Protein AF-F9CWF4-F1 (afdb_monomer_lite)

pLDDT: mean 90.66, std 5.64, range [63.88, 96.38]

Structure (mmCIF, N/CA/C/O backbone):
data_AF-F9CWF4-F1
#
_entry.id   AF-F9CWF4-F1
#
loop_
_atom_site.group_PDB
_atom_site.id
_atom_site.type_symbol
_atom_site.label_atom_id
_atom_site.label_alt_id
_atom_site.label_comp_id
_atom_site.label_asym_id
_atom_site.label_entity_id
_atom_site.label_seq_id
_atom_site.pdbx_PDB_ins_code
_atom_site.Cartn_x
_atom_site.Cartn_y
_atom_site.Cartn_z
_atom_site.occupancy
_atom_site.B_iso_or_equiv
_atom_site.auth_seq_id
_atom_site.auth_comp_id
_atom_site.auth_asym_id
_atom_site.auth_atom_id
_atom_site.pdbx_PDB_model_num
ATOM 1 N N . MET A 1 1 ? 4.143 -2.681 -17.389 1.00 63.88 1 MET A N 1
ATOM 2 C CA . MET A 1 1 ? 4.071 -1.738 -16.254 1.00 63.88 1 MET A CA 1
ATOM 3 C C . MET A 1 1 ? 2.878 -2.028 -15.345 1.00 63.88 1 MET A C 1
ATOM 5 O O . MET A 1 1 ? 3.105 -2.433 -14.215 1.00 63.88 1 MET A O 1
ATOM 9 N N . ASP A 1 2 ? 1.626 -1.972 -15.816 1.00 81.38 2 ASP A N 1
ATOM 10 C CA . ASP A 1 2 ? 0.452 -2.148 -14.931 1.00 81.38 2 ASP A CA 1
ATOM 11 C C . ASP A 1 2 ? 0.391 -3.464 -14.148 1.00 81.38 2 ASP A C 1
ATOM 13 O O . ASP A 1 2 ? -0.002 -3.481 -12.982 1.00 81.38 2 ASP A O 1
ATOM 17 N N . LYS A 1 3 ? 0.817 -4.577 -14.754 1.00 91.94 3 LYS A N 1
ATOM 18 C CA . LYS A 1 3 ? 0.867 -5.875 -14.063 1.00 91.94 3 LYS A CA 1
ATOM 19 C C . LYS A 1 3 ? 1.859 -5.870 -12.892 1.00 91.94 3 LYS A C 1
ATOM 21 O O . LYS A 1 3 ? 1.583 -6.491 -11.869 1.00 91.94 3 LYS A O 1
ATOM 26 N N . LEU A 1 4 ? 2.978 -5.153 -13.026 1.00 94.44 4 LEU A N 1
ATOM 27 C CA . LEU A 1 4 ? 3.988 -5.029 -11.974 1.00 94.44 4 LEU A CA 1
ATOM 28 C C . LEU A 1 4 ? 3.432 -4.225 -10.796 1.00 94.44 4 LEU A C 1
ATOM 30 O O . LEU A 1 4 ? 3.436 -4.716 -9.672 1.00 94.44 4 LEU A O 1
ATOM 34 N N . TYR A 1 5 ? 2.863 -3.044 -11.053 1.00 95.44 5 TYR A N 1
ATOM 35 C CA . TYR A 1 5 ? 2.319 -2.198 -9.986 1.00 95.44 5 TYR A CA 1
ATOM 36 C C . TYR A 1 5 ? 1.158 -2.862 -9.244 1.00 95.44 5 TYR A C 1
ATOM 38 O O . TYR A 1 5 ? 1.092 -2.791 -8.020 1.00 95.44 5 TYR A O 1
ATOM 46 N N . ARG A 1 6 ? 0.274 -3.568 -9.964 1.00 94.62 6 ARG A N 1
ATOM 47 C CA . ARG A 1 6 ? -0.807 -4.359 -9.353 1.00 94.62 6 ARG A CA 1
ATOM 48 C C . ARG A 1 6 ? -0.278 -5.509 -8.498 1.00 94.62 6 ARG A C 1
ATOM 50 O O . ARG A 1 6 ? -0.857 -5.791 -7.454 1.00 94.62 6 ARG A O 1
ATOM 57 N N . SER A 1 7 ? 0.804 -6.159 -8.930 1.00 95.94 7 SER A N 1
ATOM 58 C CA . SER A 1 7 ? 1.463 -7.228 -8.169 1.00 95.94 7 SER A CA 1
ATOM 59 C C . SER A 1 7 ? 2.080 -6.693 -6.873 1.00 95.94 7 SER A C 1
ATOM 61 O O . SER A 1 7 ? 1.854 -7.254 -5.804 1.00 95.94 7 SER A O 1
ATOM 63 N N . ILE A 1 8 ? 2.782 -5.558 -6.937 1.00 96.19 8 ILE A N 1
ATOM 64 C CA . ILE A 1 8 ? 3.367 -4.908 -5.754 1.00 96.19 8 ILE A CA 1
ATOM 65 C C . ILE A 1 8 ? 2.266 -4.418 -4.805 1.00 96.19 8 ILE A C 1
ATOM 67 O O . ILE A 1 8 ? 2.356 -4.639 -3.601 1.00 96.19 8 ILE A O 1
ATOM 71 N N . ALA A 1 9 ? 1.188 -3.828 -5.328 1.00 94.81 9 ALA A N 1
ATOM 72 C CA . ALA A 1 9 ? 0.030 -3.444 -4.523 1.00 94.81 9 ALA A CA 1
ATOM 73 C C . ALA A 1 9 ? -0.576 -4.644 -3.773 1.00 94.81 9 ALA A C 1
ATOM 75 O O . ALA A 1 9 ? -0.816 -4.553 -2.570 1.00 94.81 9 ALA A O 1
ATOM 76 N N . ALA A 1 10 ? -0.739 -5.787 -4.447 1.00 94.31 10 ALA A N 1
ATOM 77 C CA . ALA A 1 10 ? -1.227 -7.011 -3.815 1.00 94.31 10 ALA A CA 1
ATOM 78 C C . ALA A 1 10 ? -0.276 -7.509 -2.712 1.00 94.31 10 ALA A C 1
ATOM 80 O O . ALA A 1 10 ? -0.74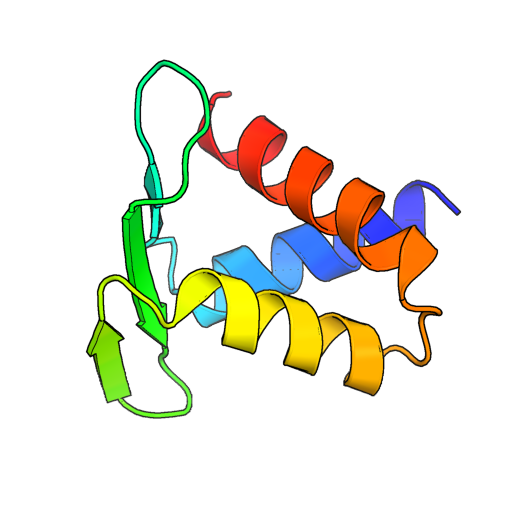2 -7.878 -1.636 1.00 94.31 10 ALA A O 1
ATOM 81 N N . LYS A 1 11 ? 1.047 -7.446 -2.931 1.00 94.88 11 LYS A N 1
ATOM 82 C CA . LYS A 1 11 ? 2.048 -7.763 -1.897 1.00 94.88 11 LYS A CA 1
ATOM 83 C C . LYS A 1 11 ? 1.938 -6.848 -0.682 1.00 94.88 11 LYS A C 1
ATOM 85 O O . LYS A 1 11 ? 1.988 -7.339 0.439 1.00 94.88 11 LYS A O 1
ATOM 90 N N . ILE A 1 12 ? 1.741 -5.544 -0.882 1.00 94.19 12 ILE A N 1
ATOM 91 C CA . ILE A 1 12 ? 1.553 -4.579 0.214 1.00 94.19 12 ILE A CA 1
ATOM 92 C C .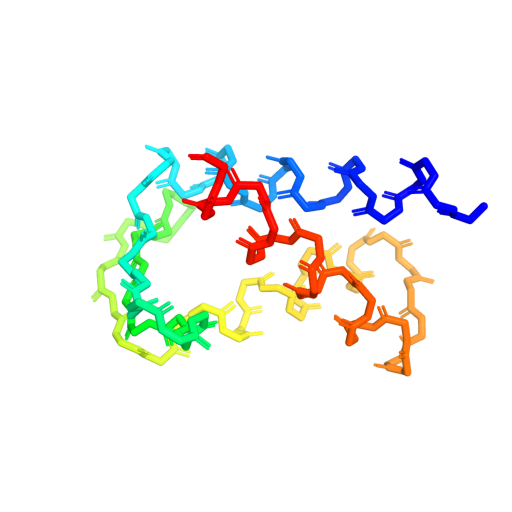 ILE A 1 12 ? 0.313 -4.942 1.041 1.00 94.19 12 ILE A C 1
ATOM 94 O O . ILE A 1 12 ? 0.383 -4.992 2.269 1.00 94.19 12 ILE A O 1
ATOM 98 N N . ILE A 1 13 ? -0.813 -5.237 0.384 1.00 92.88 13 ILE A N 1
ATOM 99 C CA . ILE A 1 13 ? -2.053 -5.641 1.068 1.00 92.88 13 ILE A CA 1
ATOM 100 C C . ILE A 1 13 ? -1.855 -6.958 1.820 1.00 92.88 13 ILE A C 1
ATOM 102 O O . ILE A 1 13 ? -2.266 -7.071 2.976 1.00 92.88 13 ILE A O 1
ATOM 106 N N . GLN A 1 14 ? -1.189 -7.928 1.191 1.00 92.88 14 GLN A N 1
ATOM 107 C CA . GLN A 1 14 ? -0.873 -9.211 1.805 1.00 92.88 14 GLN A CA 1
ATOM 108 C C . GLN A 1 14 ? 0.042 -9.041 3.019 1.00 92.88 14 GLN A C 1
ATOM 110 O O . GLN A 1 14 ? -0.264 -9.606 4.059 1.00 92.88 14 GLN A O 1
ATOM 115 N N . ARG A 1 15 ? 1.102 -8.226 2.941 1.00 92.38 15 ARG A N 1
ATOM 116 C CA . ARG A 1 15 ? 1.977 -7.888 4.080 1.00 92.38 15 ARG A CA 1
ATOM 117 C C . ARG A 1 15 ? 1.198 -7.252 5.226 1.00 92.38 15 ARG A C 1
ATOM 119 O O . ARG A 1 15 ? 1.531 -7.447 6.384 1.00 92.38 15 ARG A O 1
ATOM 126 N N . CYS A 1 16 ? 0.138 -6.516 4.928 1.00 91.31 16 CYS A N 1
ATOM 127 C CA . CYS A 1 16 ? -0.705 -5.956 5.974 1.00 91.31 16 CYS A CA 1
ATOM 128 C C . CYS A 1 16 ? -1.791 -6.930 6.463 1.00 91.31 16 CYS A C 1
ATOM 130 O O . CYS A 1 16 ? -2.640 -6.525 7.247 1.00 91.31 16 CYS A O 1
ATOM 132 N N . HIS A 1 17 ? -1.829 -8.184 5.987 1.00 84.56 17 HIS A N 1
ATOM 133 C CA . HIS A 1 17 ? -2.924 -9.143 6.216 1.00 84.56 17 HIS A CA 1
ATOM 134 C C . HIS A 1 17 ? -4.317 -8.535 5.939 1.00 84.56 17 HIS A C 1
ATOM 136 O O . HIS A 1 17 ? -5.280 -8.801 6.654 1.00 84.56 17 HIS A O 1
ATOM 142 N N . GLY A 1 18 ? -4.426 -7.629 4.960 1.00 76.56 18 GLY A N 1
ATOM 143 C CA . GLY A 1 18 ? -5.662 -6.878 4.700 1.00 76.56 18 GLY A CA 1
ATOM 144 C C . GLY A 1 18 ? -6.067 -5.883 5.801 1.00 76.56 18 GLY A C 1
ATOM 145 O O . GLY A 1 18 ? -7.071 -5.192 5.658 1.00 76.56 18 GLY A O 1
ATOM 146 N N . SER A 1 19 ? -5.274 -5.741 6.866 1.00 87.69 19 SER A N 1
ATOM 147 C CA . SER A 1 19 ? -5.472 -4.799 7.974 1.00 87.69 19 SER A CA 1
ATOM 148 C C . SER A 1 19 ? -5.018 -3.393 7.581 1.00 87.69 19 SER A C 1
ATOM 150 O O . SER A 1 19 ? -4.143 -2.795 8.207 1.00 87.69 19 SER A O 1
ATOM 152 N N . ILE A 1 20 ? -5.598 -2.877 6.496 1.00 89.00 20 ILE A N 1
ATOM 153 C CA . ILE A 1 20 ? -5.388 -1.519 5.998 1.00 89.00 20 ILE A CA 1
ATOM 154 C C . ILE A 1 20 ? -6.698 -0.759 6.144 1.00 89.00 20 ILE A C 1
ATOM 156 O O . ILE A 1 20 ? -7.675 -1.022 5.445 1.00 89.00 20 ILE A O 1
ATOM 160 N N . LYS A 1 21 ? -6.715 0.229 7.035 1.00 89.81 21 LYS A N 1
ATOM 161 C CA . LYS A 1 21 ? -7.861 1.111 7.222 1.00 89.81 21 LYS A CA 1
ATOM 162 C C . LYS A 1 21 ? -7.797 2.256 6.222 1.00 89.81 21 LYS A C 1
ATOM 164 O O . LYS A 1 21 ? -6.829 3.019 6.199 1.00 89.81 21 LYS A O 1
ATOM 169 N N . ILE A 1 22 ? -8.850 2.411 5.429 1.00 90.06 22 ILE A N 1
ATOM 170 C CA . ILE A 1 22 ? -8.972 3.445 4.400 1.00 90.06 22 ILE A CA 1
ATOM 171 C C . ILE A 1 22 ? -10.267 4.246 4.587 1.00 90.06 22 ILE A C 1
ATOM 173 O O . ILE A 1 22 ? -11.265 3.723 5.079 1.00 90.06 22 ILE A O 1
ATOM 177 N N . THR A 1 23 ? -10.262 5.535 4.241 1.00 88.56 23 THR A N 1
ATOM 178 C CA . THR A 1 23 ? -11.495 6.336 4.183 1.00 88.56 23 THR A CA 1
ATOM 179 C C . THR A 1 23 ? -12.295 6.017 2.920 1.00 88.56 23 THR A C 1
ATOM 181 O O . THR A 1 23 ? -11.741 5.574 1.916 1.00 88.56 23 THR A O 1
ATOM 184 N N . LYS A 1 24 ? -13.582 6.387 2.913 1.00 82.94 24 LYS A N 1
ATOM 185 C CA . LYS A 1 24 ? -14.450 6.346 1.720 1.00 82.94 24 LYS A CA 1
ATOM 186 C C . LYS A 1 24 ? -13.873 7.100 0.506 1.00 82.94 24 LYS A C 1
ATOM 188 O O . LYS A 1 24 ? -14.192 6.771 -0.626 1.00 82.94 24 LYS A O 1
ATOM 193 N N . HIS A 1 25 ? -13.005 8.088 0.737 1.00 84.88 25 HIS A N 1
ATOM 194 C CA . HIS A 1 25 ? -12.335 8.873 -0.308 1.00 84.88 25 HIS A CA 1
ATOM 195 C C . HIS A 1 25 ? -10.944 8.326 -0.688 1.00 84.88 25 HIS A C 1
ATOM 197 O O . HIS A 1 25 ? -10.179 9.012 -1.359 1.00 84.88 25 HIS A O 1
ATOM 203 N N . GLY A 1 26 ? -10.570 7.127 -0.229 1.00 83.50 26 GLY A N 1
ATOM 204 C CA . GLY A 1 26 ? -9.307 6.482 -0.600 1.00 83.50 26 GLY A CA 1
ATOM 205 C C . GLY A 1 26 ? -8.080 6.926 0.198 1.00 83.50 26 GLY A C 1
ATOM 206 O O . GLY A 1 26 ? -6.949 6.581 -0.146 1.00 83.50 26 GLY A O 1
ATOM 207 N N . LYS A 1 27 ? -8.253 7.676 1.292 1.00 87.25 27 LYS A N 1
ATOM 208 C CA . LYS A 1 27 ? -7.130 8.038 2.168 1.00 87.25 27 LYS A CA 1
ATOM 209 C C . LYS A 1 27 ? -6.802 6.865 3.086 1.00 87.25 27 LYS A C 1
ATOM 211 O O . LYS A 1 27 ? -7.619 6.511 3.929 1.00 87.25 27 LYS A O 1
ATOM 216 N N . ILE A 1 28 ? -5.605 6.297 2.955 1.00 86.62 28 ILE A N 1
ATOM 217 C CA . ILE A 1 28 ? -5.105 5.279 3.888 1.00 86.62 28 ILE A CA 1
ATOM 218 C C . ILE A 1 28 ? -4.814 5.955 5.232 1.00 86.62 28 ILE A C 1
ATOM 220 O O . ILE A 1 28 ? -4.126 6.976 5.275 1.00 86.62 28 ILE A O 1
ATOM 224 N N . ILE A 1 29 ? -5.392 5.415 6.301 1.00 85.19 29 ILE A N 1
ATOM 225 C CA . ILE A 1 29 ? -5.367 5.992 7.647 1.00 85.19 29 ILE A CA 1
ATOM 226 C C . ILE A 1 29 ? -4.416 5.228 8.544 1.00 85.19 29 ILE A C 1
ATOM 228 O O . ILE A 1 29 ? -3.760 5.856 9.356 1.00 85.19 29 ILE A O 1
ATOM 232 N N . GLU A 1 30 ? -4.414 3.899 8.464 1.00 90.31 30 GLU A N 1
ATOM 233 C CA . GLU A 1 30 ? -3.768 3.037 9.448 1.00 90.31 30 GLU A CA 1
ATOM 234 C C . GLU A 1 30 ? -3.501 1.661 8.859 1.00 90.31 30 GLU A C 1
ATOM 236 O O . GLU A 1 30 ? -4.289 1.180 8.044 1.00 90.31 30 GLU A O 1
ATOM 241 N N . VAL A 1 31 ? -2.385 1.050 9.247 1.00 92.56 31 VAL A N 1
ATOM 242 C CA . VAL A 1 31 ? -1.995 -0.284 8.789 1.00 92.56 31 VAL A CA 1
ATOM 243 C C . VAL A 1 31 ? -1.384 -1.088 9.923 1.00 92.56 31 VAL A C 1
ATOM 245 O O . VAL A 1 31 ? -0.704 -0.527 10.788 1.00 92.56 31 VAL A O 1
ATOM 248 N N . TYR A 1 32 ? -1.581 -2.401 9.867 1.00 93.00 32 TYR A N 1
ATOM 249 C CA . TYR A 1 32 ? -0.728 -3.360 10.555 1.00 93.00 32 TYR A CA 1
ATOM 250 C C . TYR A 1 32 ? 0.410 -3.783 9.631 1.00 93.00 32 TYR A C 1
ATOM 252 O O . TYR A 1 32 ? 0.149 -4.193 8.5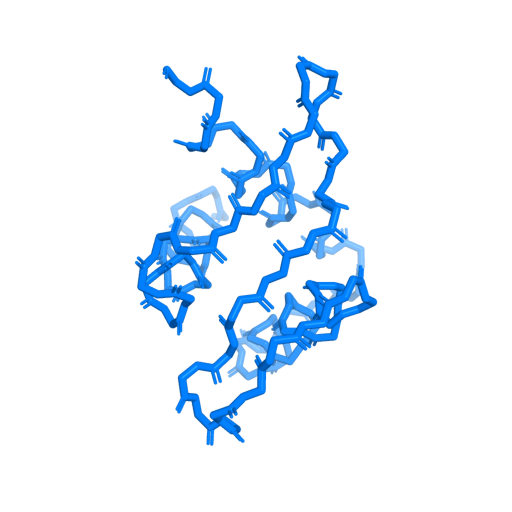06 1.00 93.00 32 TYR A O 1
ATOM 260 N N . ASP A 1 33 ? 1.656 -3.711 10.087 1.00 91.69 33 ASP A N 1
ATOM 261 C CA . ASP A 1 33 ? 2.792 -4.305 9.376 1.00 91.69 33 ASP A CA 1
ATOM 262 C C . ASP A 1 33 ? 3.176 -5.619 10.050 1.00 91.69 33 ASP A C 1
ATOM 264 O O . ASP A 1 33 ? 3.701 -5.601 11.165 1.00 91.69 33 ASP A O 1
ATOM 268 N N . VAL A 1 34 ? 2.956 -6.749 9.377 1.00 89.62 34 VAL A N 1
ATOM 269 C CA . VAL A 1 34 ? 3.278 -8.068 9.947 1.00 89.62 34 VAL A CA 1
ATOM 270 C C . VAL A 1 34 ? 4.778 -8.280 10.098 1.00 89.62 34 VAL A C 1
ATOM 272 O O . VAL A 1 34 ? 5.192 -8.979 11.011 1.00 89.62 34 VAL A O 1
ATOM 275 N N . ASN A 1 35 ? 5.602 -7.629 9.272 1.00 89.88 35 ASN A N 1
ATOM 276 C CA . ASN A 1 35 ? 7.056 -7.775 9.358 1.00 89.88 35 ASN A CA 1
ATOM 277 C C . ASN A 1 35 ? 7.615 -7.083 10.606 1.00 89.88 35 ASN A C 1
ATOM 279 O O . ASN A 1 35 ? 8.656 -7.474 11.122 1.00 89.88 35 ASN A O 1
ATOM 283 N N . ARG A 1 36 ? 6.943 -6.024 11.070 1.00 89.19 36 ARG A N 1
ATOM 284 C CA . ARG A 1 36 ? 7.348 -5.241 12.246 1.00 89.19 36 ARG A CA 1
ATOM 285 C C . ARG A 1 36 ? 6.494 -5.525 13.478 1.00 89.19 36 ARG A C 1
ATOM 287 O O . ARG A 1 36 ? 6.843 -5.061 14.555 1.00 89.19 36 ARG A O 1
ATOM 294 N N . HIS A 1 37 ? 5.378 -6.234 13.316 1.00 90.25 37 HIS A N 1
ATOM 295 C CA . HIS A 1 37 ? 4.335 -6.426 14.322 1.00 90.25 37 HIS A CA 1
ATOM 296 C C . HIS A 1 37 ? 3.838 -5.110 14.955 1.00 90.25 37 HIS A C 1
ATOM 298 O O . HIS A 1 37 ? 3.609 -5.035 16.160 1.00 90.25 37 HIS A O 1
ATOM 304 N N . ILE A 1 38 ? 3.646 -4.062 14.141 1.00 91.06 38 ILE A N 1
ATOM 305 C CA . ILE A 1 38 ? 3.237 -2.719 14.598 1.00 91.06 38 ILE A CA 1
ATOM 306 C C . ILE A 1 38 ? 1.947 -2.275 13.910 1.00 91.06 38 ILE A C 1
ATOM 308 O O . ILE A 1 38 ? 1.783 -2.442 12.703 1.00 91.06 38 ILE A O 1
ATOM 312 N N . TRP A 1 39 ? 1.071 -1.630 14.681 1.00 90.56 39 TRP A N 1
ATOM 313 C CA . TRP A 1 39 ? -0.110 -0.918 14.196 1.00 90.56 39 TRP A CA 1
ATOM 314 C C . TRP A 1 39 ? 0.150 0.593 14.206 1.00 90.56 39 TRP A C 1
ATOM 316 O O . TRP A 1 39 ? 0.529 1.144 15.240 1.00 90.56 39 TRP A O 1
ATOM 326 N N . SER A 1 40 ? -0.000 1.285 13.072 1.00 88.75 40 SER A N 1
ATOM 327 C CA . SER A 1 40 ? 0.292 2.726 13.023 1.00 88.75 40 SER A CA 1
ATOM 328 C C . SER A 1 40 ? -0.406 3.481 11.895 1.00 88.75 40 SER A C 1
ATOM 330 O O . SER A 1 40 ? -0.539 2.999 10.766 1.00 88.75 40 SER A O 1
ATOM 332 N N . LYS A 1 41 ? -0.789 4.730 12.198 1.00 83.94 41 LYS A N 1
ATOM 333 C CA . LYS A 1 41 ? -1.457 5.649 11.267 1.00 83.94 41 LYS A CA 1
ATOM 334 C C . LYS A 1 41 ? -0.540 6.229 10.183 1.00 83.94 41 LYS A C 1
ATOM 336 O O . LYS A 1 41 ? -0.989 6.619 9.110 1.00 83.94 41 LYS A O 1
ATOM 341 N N . GLY A 1 42 ? 0.764 6.285 10.448 1.00 83.94 42 GLY A N 1
ATOM 342 C CA . GLY A 1 42 ? 1.758 6.834 9.516 1.00 83.94 42 GLY A CA 1
ATOM 343 C C . GLY A 1 42 ? 2.477 5.780 8.673 1.00 83.94 42 GLY A C 1
ATOM 344 O O . GLY A 1 42 ? 3.174 6.120 7.718 1.00 83.94 42 GLY A O 1
ATOM 345 N N . LEU A 1 43 ? 2.325 4.499 9.013 1.00 89.44 43 LEU A N 1
ATOM 346 C CA . LEU A 1 43 ? 3.196 3.439 8.503 1.00 89.44 43 LEU A CA 1
ATOM 347 C C . LEU A 1 43 ? 2.860 3.020 7.065 1.00 89.44 43 LEU A C 1
ATOM 349 O O . LEU A 1 43 ? 3.739 2.557 6.346 1.00 89.44 43 LEU A O 1
ATOM 353 N N . ALA A 1 44 ? 1.636 3.274 6.597 1.00 88.06 44 ALA A N 1
ATOM 354 C CA . ALA A 1 44 ? 1.190 2.904 5.253 1.00 88.06 44 ALA A CA 1
ATOM 355 C C . ALA A 1 44 ? 2.111 3.431 4.144 1.00 88.06 44 ALA A C 1
ATOM 357 O O . ALA A 1 44 ? 2.504 2.690 3.247 1.00 88.06 44 ALA A O 1
ATOM 358 N N . GLY A 1 45 ? 2.480 4.714 4.215 1.00 89.88 45 GLY A N 1
ATOM 359 C CA . GLY A 1 45 ? 3.366 5.330 3.226 1.00 89.88 45 GLY A CA 1
ATOM 360 C C . GLY A 1 45 ? 4.779 4.747 3.259 1.00 89.88 45 GLY A C 1
ATOM 361 O O . GLY A 1 45 ? 5.400 4.600 2.209 1.00 89.88 45 GLY A O 1
ATOM 362 N N . LEU A 1 46 ? 5.263 4.373 4.447 1.00 91.75 46 LEU A N 1
ATOM 363 C CA . LEU A 1 46 ? 6.571 3.745 4.623 1.00 91.75 46 LEU A CA 1
ATOM 364 C C . LEU A 1 46 ? 6.592 2.332 4.036 1.00 91.75 46 LEU A C 1
ATOM 366 O O . LEU A 1 46 ? 7.510 2.027 3.284 1.00 91.75 46 LEU A O 1
ATOM 370 N N . ILE A 1 47 ? 5.563 1.517 4.296 1.00 93.00 47 ILE A N 1
ATOM 371 C CA . ILE A 1 47 ? 5.442 0.168 3.719 1.00 93.00 47 ILE A CA 1
ATOM 372 C C . ILE A 1 47 ? 5.383 0.247 2.193 1.00 93.00 47 ILE A C 1
ATOM 374 O O . ILE A 1 47 ? 6.125 -0.458 1.518 1.00 93.00 47 ILE A O 1
ATOM 378 N N . ILE A 1 48 ? 4.549 1.137 1.636 1.00 93.19 48 ILE A N 1
ATOM 379 C CA . ILE A 1 48 ? 4.465 1.323 0.179 1.00 93.19 48 ILE A CA 1
ATOM 380 C C . ILE A 1 48 ? 5.840 1.701 -0.383 1.00 93.19 48 ILE A C 1
ATOM 382 O O . ILE A 1 48 ? 6.288 1.100 -1.356 1.00 93.19 48 ILE A O 1
ATOM 386 N N . LYS A 1 49 ? 6.527 2.671 0.236 1.00 94.56 49 LYS A N 1
ATOM 387 C CA . LYS A 1 49 ? 7.860 3.116 -0.193 1.00 94.56 49 LYS A CA 1
ATOM 388 C C . LYS A 1 49 ? 8.887 1.984 -0.140 1.00 94.56 49 LYS A C 1
ATOM 390 O O . LYS A 1 49 ? 9.691 1.858 -1.055 1.00 94.56 49 LYS A O 1
ATOM 395 N N . GLU A 1 50 ? 8.869 1.184 0.917 1.00 94.69 50 GLU A N 1
ATOM 396 C CA . GLU A 1 50 ? 9.778 0.056 1.116 1.00 94.69 50 GLU A CA 1
ATOM 397 C C . GLU A 1 50 ? 9.561 -1.039 0.069 1.00 94.69 50 GLU A C 1
ATOM 399 O O . GLU A 1 50 ? 10.505 -1.409 -0.620 1.00 94.69 50 GLU A O 1
ATOM 404 N N . GLU A 1 51 ? 8.319 -1.485 -0.131 1.00 94.88 51 GLU A N 1
ATOM 405 C CA . GLU A 1 51 ? 7.995 -2.505 -1.138 1.00 94.88 51 GLU A CA 1
ATOM 406 C C . GLU A 1 51 ? 8.299 -2.032 -2.565 1.00 94.88 51 GLU A C 1
ATOM 408 O O . GLU A 1 51 ? 8.778 -2.810 -3.388 1.00 94.88 51 GLU A O 1
ATOM 413 N N . CYS A 1 52 ? 8.079 -0.748 -2.868 1.00 96.38 52 CYS A N 1
ATOM 414 C CA . CYS A 1 52 ? 8.434 -0.199 -4.175 1.00 96.38 52 CYS A CA 1
ATOM 415 C C . CYS A 1 52 ? 9.955 -0.129 -4.382 1.00 96.38 52 CYS A C 1
ATOM 417 O O . CYS A 1 52 ? 10.428 -0.463 -5.465 1.00 96.38 52 CYS A O 1
ATOM 419 N N . LYS A 1 53 ? 10.726 0.256 -3.355 1.00 96.31 53 LYS A N 1
ATOM 420 C CA . LYS A 1 53 ? 12.198 0.244 -3.414 1.00 96.31 53 LYS A CA 1
ATOM 421 C C . LYS A 1 53 ? 12.758 -1.169 -3.559 1.00 96.31 53 LYS A C 1
ATOM 423 O O . LYS A 1 53 ? 13.666 -1.373 -4.352 1.00 96.31 53 LYS A O 1
ATOM 428 N N . ASN A 1 54 ? 12.194 -2.143 -2.845 1.00 95.19 54 ASN A N 1
ATOM 429 C CA . ASN A 1 54 ? 12.577 -3.553 -2.970 1.00 95.19 54 ASN A CA 1
ATOM 430 C C . ASN A 1 54 ? 12.309 -4.109 -4.379 1.00 95.19 54 ASN A C 1
ATOM 432 O O . ASN A 1 54 ? 12.945 -5.072 -4.794 1.00 95.19 54 ASN A O 1
ATOM 436 N N . ALA A 1 55 ? 11.365 -3.508 -5.105 1.00 94.81 55 ALA A N 1
ATOM 437 C CA . ALA A 1 55 ? 11.046 -3.831 -6.490 1.00 94.81 55 ALA A CA 1
ATOM 438 C C . ALA A 1 55 ? 11.771 -2.941 -7.521 1.00 94.81 55 ALA A C 1
ATOM 440 O O . ALA A 1 55 ? 11.410 -2.988 -8.695 1.00 94.81 55 ALA A O 1
ATOM 441 N N . ASP A 1 56 ? 12.753 -2.140 -7.090 1.00 95.88 56 ASP A N 1
ATOM 442 C CA . ASP A 1 56 ? 13.555 -1.231 -7.924 1.00 95.88 56 ASP A CA 1
ATOM 443 C C . ASP A 1 56 ? 12.727 -0.209 -8.731 1.00 95.88 56 ASP A C 1
ATOM 445 O O . ASP A 1 56 ? 13.066 0.181 -9.848 1.00 95.88 56 ASP A O 1
ATOM 449 N N . LEU A 1 57 ? 11.600 0.237 -8.165 1.00 95.94 57 LEU A N 1
ATOM 450 C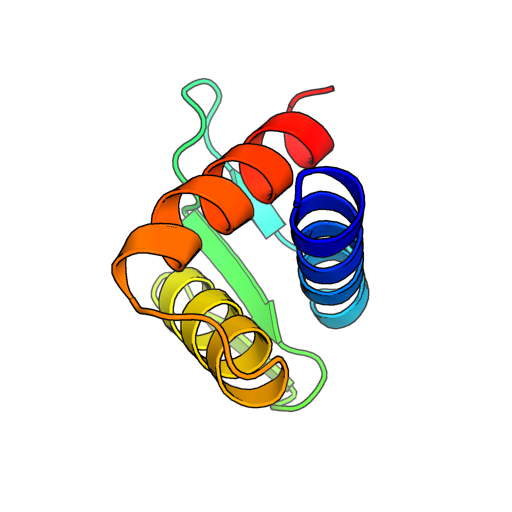 CA . LEU A 1 57 ? 10.779 1.286 -8.765 1.00 95.94 57 LEU A CA 1
ATOM 451 C C . LEU A 1 57 ? 11.350 2.683 -8.486 1.00 95.94 57 LEU A C 1
ATOM 453 O O . LEU A 1 57 ? 11.858 2.974 -7.398 1.00 95.94 57 LEU A O 1
ATOM 457 N N . LYS A 1 58 ? 11.162 3.600 -9.435 1.00 95.69 58 LYS A N 1
ATOM 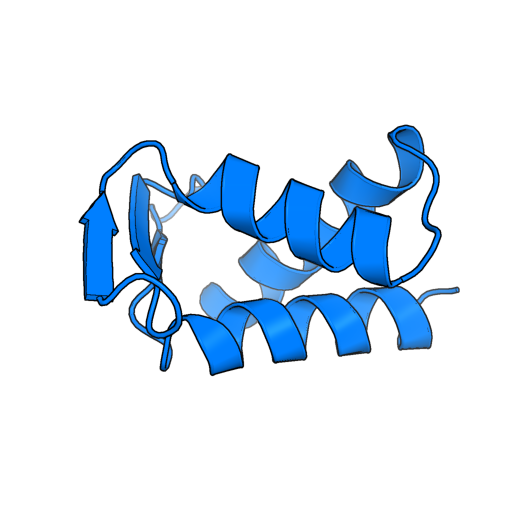458 C CA . LYS A 1 58 ? 11.448 5.030 -9.275 1.00 95.69 58 LYS A CA 1
ATOM 459 C C . LYS A 1 58 ? 10.368 5.702 -8.430 1.00 95.69 58 LYS A C 1
ATOM 461 O O . LYS A 1 58 ? 9.210 5.294 -8.425 1.00 95.69 58 LYS A O 1
ATOM 466 N N . GLU A 1 59 ? 10.713 6.800 -7.757 1.00 93.12 59 GLU A N 1
ATOM 467 C CA . GLU A 1 59 ? 9.791 7.459 -6.816 1.00 93.12 59 GLU A CA 1
ATOM 468 C C . GLU A 1 59 ? 8.480 7.942 -7.460 1.00 93.12 59 GLU A C 1
ATOM 470 O O . GLU A 1 59 ? 7.427 7.882 -6.823 1.00 93.12 59 GLU A O 1
ATOM 475 N N . TRP A 1 60 ? 8.506 8.358 -8.731 1.00 93.69 60 TRP A N 1
ATOM 476 C CA . TRP A 1 60 ? 7.288 8.750 -9.452 1.00 93.69 60 TRP A CA 1
ATOM 477 C C . TRP A 1 60 ? 6.331 7.565 -9.680 1.00 93.69 60 TRP A C 1
ATOM 479 O O . TRP A 1 60 ? 5.118 7.759 -9.755 1.00 93.69 60 TRP A O 1
ATOM 489 N N . GLU A 1 61 ? 6.839 6.328 -9.706 1.00 95.62 61 GLU A N 1
ATOM 490 C CA . GLU A 1 61 ? 6.040 5.109 -9.880 1.00 95.62 61 GLU A CA 1
ATOM 491 C C . GLU A 1 61 ? 5.262 4.741 -8.606 1.00 95.62 61 GLU A C 1
ATOM 493 O O . GLU A 1 61 ? 4.233 4.060 -8.667 1.00 95.62 61 GLU A O 1
ATOM 498 N N . PHE A 1 62 ? 5.682 5.241 -7.437 1.00 95.00 62 PHE A N 1
ATOM 499 C CA . PHE A 1 62 ? 5.049 4.913 -6.153 1.00 95.00 62 PHE A CA 1
ATOM 500 C C . PHE A 1 62 ? 3.600 5.411 -6.097 1.00 95.00 62 PHE A C 1
ATOM 502 O O . PHE A 1 62 ? 2.740 4.778 -5.479 1.00 95.00 62 PHE A O 1
ATOM 509 N N . ALA A 1 63 ? 3.305 6.526 -6.775 1.00 93.88 63 ALA A N 1
ATOM 510 C CA . ALA A 1 63 ? 1.953 7.064 -6.883 1.00 93.88 63 ALA A CA 1
ATOM 511 C C . ALA A 1 63 ? 1.007 6.095 -7.616 1.00 93.88 63 ALA A C 1
ATOM 513 O O . ALA A 1 63 ? -0.151 5.934 -7.212 1.00 93.88 63 ALA A O 1
ATOM 514 N N . HIS A 1 64 ? 1.503 5.389 -8.638 1.00 95.50 64 HIS A N 1
ATOM 515 C CA . HIS A 1 64 ? 0.730 4.377 -9.357 1.00 95.50 64 HIS A CA 1
ATOM 516 C C . HIS A 1 64 ? 0.458 3.154 -8.478 1.00 95.50 64 HIS A C 1
ATOM 518 O O . HIS A 1 64 ? -0.686 2.708 -8.387 1.00 95.50 64 HIS A O 1
ATOM 524 N N . VAL A 1 65 ? 1.467 2.657 -7.754 1.00 95.88 65 VAL A N 1
ATOM 525 C CA . VAL A 1 65 ? 1.291 1.538 -6.809 1.00 95.88 65 VAL A CA 1
ATOM 526 C C . VAL A 1 65 ? 0.288 1.898 -5.713 1.00 95.88 65 VAL A C 1
ATOM 528 O O . VAL A 1 65 ? -0.644 1.135 -5.459 1.00 95.88 65 VAL A O 1
ATOM 531 N N . ARG A 1 66 ? 0.409 3.086 -5.108 1.00 93.56 66 ARG A N 1
ATOM 532 C CA . ARG A 1 66 ? -0.546 3.575 -4.101 1.00 93.56 66 ARG A CA 1
ATOM 533 C C . ARG A 1 66 ? -1.972 3.626 -4.647 1.00 93.56 66 ARG A C 1
ATOM 535 O O . ARG A 1 66 ? -2.900 3.227 -3.948 1.00 93.56 66 ARG A O 1
ATOM 542 N N . THR A 1 67 ? -2.144 4.094 -5.881 1.00 93.25 67 THR A N 1
ATOM 543 C CA . THR A 1 67 ? -3.454 4.126 -6.546 1.00 93.25 67 THR A CA 1
ATOM 544 C C . THR A 1 67 ? -4.042 2.722 -6.651 1.00 93.25 67 THR A C 1
ATOM 546 O O . THR A 1 67 ? -5.206 2.522 -6.313 1.00 93.25 67 THR A O 1
ATOM 549 N N . TYR A 1 68 ? -3.233 1.730 -7.026 1.00 94.56 68 TYR A N 1
ATOM 550 C CA . TYR A 1 68 ? -3.680 0.341 -7.092 1.00 94.56 68 TYR A CA 1
ATOM 551 C C . TYR A 1 68 ? -4.016 -0.265 -5.729 1.00 94.56 68 TYR A C 1
ATOM 553 O O . TYR A 1 68 ? -5.009 -0.983 -5.635 1.00 94.56 68 TYR A O 1
ATOM 561 N N . VAL A 1 69 ? -3.260 0.058 -4.674 1.00 93.00 69 VAL A N 1
ATOM 562 C CA . VAL A 1 69 ? -3.603 -0.346 -3.298 1.00 93.00 69 VAL A CA 1
ATOM 563 C C . VAL A 1 69 ? -4.982 0.196 -2.922 1.00 93.00 69 VAL A C 1
ATOM 565 O O . VAL A 1 69 ? -5.844 -0.558 -2.483 1.00 93.00 69 VAL A O 1
ATOM 568 N N . ILE A 1 70 ? -5.225 1.489 -3.155 1.00 92.31 70 ILE A N 1
ATOM 569 C CA . ILE A 1 70 ? -6.512 2.133 -2.859 1.00 92.31 70 ILE A CA 1
ATOM 570 C C . ILE A 1 70 ? -7.648 1.480 -3.654 1.00 92.31 70 ILE A C 1
ATOM 572 O O . ILE A 1 70 ? -8.672 1.127 -3.077 1.00 92.31 70 ILE A O 1
ATOM 576 N N . GLN A 1 71 ? -7.462 1.278 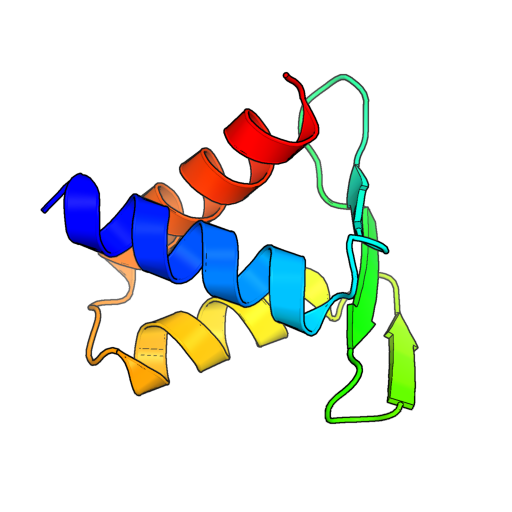-4.961 1.00 91.81 71 GLN A N 1
ATOM 577 C CA . GLN A 1 71 ? -8.465 0.649 -5.823 1.00 91.81 71 GLN A CA 1
ATOM 578 C C . GLN A 1 71 ? -8.801 -0.779 -5.390 1.00 91.81 71 GLN A C 1
ATOM 580 O O . GLN A 1 71 ? -9.955 -1.174 -5.476 1.00 91.81 71 GLN A O 1
ATOM 585 N N . GLN A 1 72 ? -7.816 -1.562 -4.945 1.00 90.44 72 GLN A N 1
ATOM 586 C CA . GLN A 1 72 ? -8.053 -2.929 -4.474 1.00 90.44 72 GLN A CA 1
ATOM 587 C C . GLN A 1 72 ? -8.812 -2.969 -3.143 1.00 90.44 72 GLN A C 1
ATOM 589 O O . GLN A 1 72 ? -9.574 -3.906 -2.931 1.00 90.44 72 GLN A O 1
ATOM 594 N N . LEU A 1 73 ? -8.631 -1.966 -2.278 1.00 88.12 73 LEU A N 1
ATOM 595 C CA . LEU A 1 73 ? -9.314 -1.872 -0.982 1.00 88.12 73 LEU A CA 1
ATOM 596 C C . LEU A 1 73 ? -10.721 -1.260 -1.067 1.00 88.12 73 LEU A C 1
ATOM 598 O O . LEU A 1 73 ? -11.534 -1.506 -0.185 1.00 88.12 73 LEU A O 1
ATOM 602 N N . LEU A 1 74 ? -10.997 -0.446 -2.091 1.00 86.56 74 LEU A N 1
ATOM 603 C CA . LEU A 1 74 ? -12.304 0.188 -2.327 1.00 86.56 74 LEU A CA 1
ATOM 604 C C . LEU A 1 74 ? -13.196 -0.580 -3.318 1.00 86.56 74 LEU A C 1
ATOM 606 O O . LEU A 1 74 ? -14.186 -0.019 -3.789 1.00 86.56 74 LEU A O 1
ATOM 610 N N . LYS A 1 75 ? -12.818 -1.807 -3.685 1.00 70.69 75 LYS A N 1
ATOM 611 C CA . LYS A 1 75 ? -13.624 -2.661 -4.565 1.00 70.69 75 LYS A CA 1
ATOM 612 C C . LYS A 1 75 ? -14.951 -3.068 -3.939 1.00 70.69 75 LYS A C 1
ATOM 614 O O . LYS A 1 75 ? -14.979 -3.294 -2.711 1.00 70.69 75 LYS A O 1
#

Radius of gyration: 11.22 Å; chains: 1; bounding box: 28×18×31 Å

Foldseek 3Di:
DLVVLLVLLVVLCVQQVVQFDADLVLRTQWTQGNVVRDIDRPCSLVSLVVSCVVVVHDPVCSVVSSVSNSVVNND

Secondary structure (DSSP, 8-state):
-HHHHHHHHHHHHHHTTT-EEE-TTS-EEEEEETTTTEEESSHHHHHHHHHHHHTT--GGGHHHHHHHHHHHH--

Sequence (75 aa):
MDKLYRSIAAKIIQRCHGSIKITKHGKIIEVYDVNRHIWSKGLAGLIIKEECKNADLKEWEFAHVRTYVIQQLLK

Organism: NCBI:txid1001994